Protein AF-A0A7X5VNA5-F1 (afdb_monomer_lite)

Radius of gyration: 14.15 Å; chains: 1; bounding box: 28×29×38 Å

pLDDT: mean 73.24, std 12.31, range [46.88, 96.81]

Sequence (60 aa):
ATADGEYTFQLDDNGERVALIDNLMAVQDEVFFDDAGQWPVTPDGLGPSLEVIVPTLDNS

Structure (mmCIF, N/CA/C/O backbone):
data_AF-A0A7X5VNA5-F1
#
_entry.id   AF-A0A7X5VNA5-F1
#
loop_
_atom_site.group_PDB
_atom_site.id
_atom_site.type_symbol
_atom_site.label_atom_id
_atom_site.label_alt_id
_atom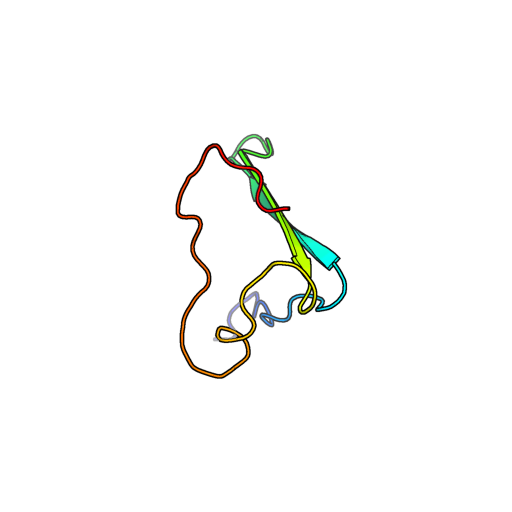_site.label_comp_id
_atom_site.label_asym_id
_atom_site.label_entity_id
_atom_site.label_seq_id
_atom_site.pdbx_PDB_ins_code
_atom_site.Cartn_x
_atom_site.Cartn_y
_atom_site.Cartn_z
_atom_site.occupancy
_atom_site.B_iso_or_equiv
_atom_site.auth_seq_id
_atom_site.auth_comp_id
_atom_site.auth_asym_id
_atom_site.auth_atom_id
_atom_site.pdbx_PDB_model_num
ATOM 1 N N . ALA A 1 1 ? -13.074 -17.484 -24.664 1.00 46.88 1 ALA A N 1
ATOM 2 C CA . ALA A 1 1 ? -11.908 -16.588 -24.652 1.00 46.88 1 ALA A CA 1
ATOM 3 C C . ALA A 1 1 ? -11.402 -16.586 -23.226 1.00 46.88 1 ALA A C 1
ATOM 5 O O . ALA A 1 1 ? -12.110 -16.101 -22.354 1.00 46.88 1 ALA A O 1
ATOM 6 N N . THR A 1 2 ? -10.299 -17.278 -22.972 1.00 48.12 2 THR A N 1
ATOM 7 C CA . THR A 1 2 ? -9.680 -17.328 -21.646 1.00 48.12 2 THR A CA 1
ATOM 8 C C . THR A 1 2 ? -8.877 -16.044 -21.513 1.00 48.12 2 THR A C 1
ATOM 10 O O . THR A 1 2 ? -8.118 -15.725 -22.424 1.00 48.12 2 THR A O 1
ATOM 13 N N . ALA A 1 3 ? -9.125 -15.255 -20.471 1.00 50.62 3 ALA A N 1
ATOM 14 C CA . ALA A 1 3 ? -8.311 -14.079 -20.210 1.00 50.62 3 ALA A CA 1
ATOM 15 C C . ALA A 1 3 ? -6.876 -14.554 -19.936 1.00 50.62 3 ALA A C 1
ATOM 17 O O . ALA A 1 3 ? -6.658 -15.363 -19.035 1.00 50.62 3 ALA A O 1
ATOM 18 N N . ASP A 1 4 ? -5.921 -14.109 -20.750 1.00 53.28 4 ASP A N 1
ATOM 19 C CA . ASP A 1 4 ? -4.497 -14.332 -20.514 1.00 53.28 4 ASP A CA 1
ATOM 20 C C . ASP A 1 4 ? -4.088 -13.524 -19.271 1.00 53.28 4 ASP A C 1
ATOM 22 O O . ASP A 1 4 ? -3.803 -12.332 -19.364 1.00 53.28 4 ASP A O 1
ATOM 26 N N . GLY A 1 5 ? -4.116 -14.166 -18.099 1.00 49.69 5 GLY A N 1
ATOM 27 C CA . GLY A 1 5 ? -3.678 -13.583 -16.828 1.00 49.69 5 GLY A CA 1
ATOM 28 C C . GLY A 1 5 ? -4.819 -13.286 -15.859 1.00 49.69 5 GLY A C 1
ATOM 29 O O . GLY A 1 5 ? -5.165 -12.131 -15.625 1.00 49.69 5 GLY A O 1
ATOM 30 N N . GLU A 1 6 ? -5.383 -14.325 -15.245 1.00 50.12 6 GLU A N 1
ATOM 31 C CA . GLU A 1 6 ? -6.104 -14.149 -13.985 1.00 50.12 6 GLU A CA 1
ATOM 32 C C . GLU A 1 6 ? -5.059 -13.874 -12.895 1.00 50.12 6 GLU A C 1
ATOM 34 O O . GLU A 1 6 ? -4.349 -14.772 -12.447 1.00 50.12 6 GLU A O 1
ATOM 39 N N . TYR A 1 7 ? -4.900 -12.603 -12.525 1.00 57.75 7 TYR A N 1
ATOM 40 C CA . TYR A 1 7 ? -4.197 -12.240 -11.301 1.00 57.75 7 TYR A CA 1
ATOM 41 C C . TYR A 1 7 ? -5.064 -12.747 -10.147 1.00 57.75 7 TYR A C 1
ATOM 43 O O . TYR A 1 7 ? -6.188 -12.282 -9.980 1.00 57.75 7 TYR A O 1
ATOM 51 N N . THR A 1 8 ? -4.603 -13.744 -9.393 1.00 64.94 8 THR A N 1
ATOM 52 C CA . THR A 1 8 ? -5.442 -14.452 -8.408 1.00 64.94 8 THR A CA 1
ATOM 53 C C . THR A 1 8 ? -5.735 -13.639 -7.141 1.00 64.94 8 THR A C 1
ATOM 55 O O . THR A 1 8 ? -6.418 -14.151 -6.260 1.00 64.94 8 THR A O 1
ATOM 58 N N . PHE A 1 9 ? -5.264 -12.382 -7.060 1.00 61.75 9 PHE A N 1
ATOM 59 C CA . PHE A 1 9 ? -5.598 -11.406 -6.008 1.00 61.75 9 PHE A CA 1
ATOM 60 C C . PHE A 1 9 ? -5.415 -11.931 -4.572 1.00 61.75 9 PHE A C 1
ATOM 62 O O . PHE A 1 9 ? -6.206 -11.615 -3.687 1.00 61.75 9 PHE A O 1
ATOM 69 N N . GLN A 1 10 ? -4.381 -12.732 -4.321 1.00 69.69 10 GLN A N 1
ATOM 70 C CA . GLN A 1 10 ? -3.998 -13.089 -2.956 1.00 69.69 10 GLN A CA 1
ATOM 71 C C . GLN A 1 10 ? -2.704 -12.364 -2.637 1.00 69.69 10 GLN A C 1
ATOM 73 O O . GLN A 1 10 ? -1.707 -12.588 -3.322 1.00 69.69 10 GLN A O 1
ATOM 78 N N . LEU A 1 11 ? -2.782 -11.460 -1.662 1.00 76.00 11 LEU A N 1
ATOM 79 C CA . LEU A 1 11 ? -1.609 -10.874 -1.036 1.00 76.00 11 LEU A CA 1
ATOM 80 C C . LEU A 1 11 ? -1.194 -11.770 0.133 1.00 76.00 11 LEU A C 1
ATOM 82 O O . LEU A 1 11 ? -2.076 -12.322 0.789 1.00 76.00 11 LEU A O 1
ATOM 86 N N . ASP A 1 12 ? 0.106 -11.927 0.370 1.00 77.62 12 ASP A N 1
ATOM 87 C CA . ASP A 1 12 ? 0.611 -12.619 1.561 1.00 77.62 12 ASP A CA 1
ATOM 88 C C . ASP A 1 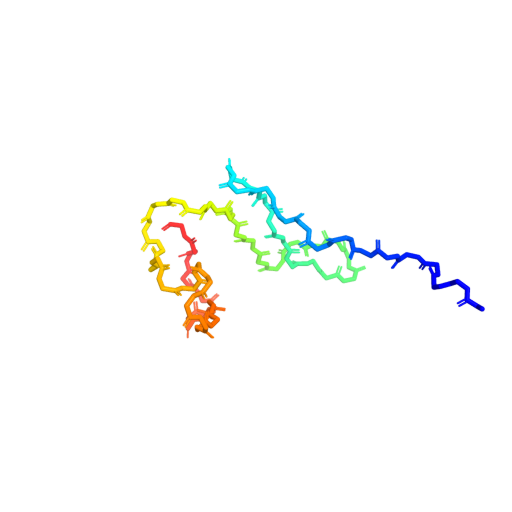12 ? 0.364 -11.755 2.800 1.00 77.62 12 ASP A C 1
ATOM 90 O O . ASP A 1 12 ? 0.865 -10.638 2.931 1.00 77.62 12 ASP A O 1
ATOM 94 N N . ASP A 1 13 ? -0.420 -12.322 3.704 1.00 75.62 13 ASP A N 1
ATOM 95 C CA . ASP A 1 13 ? -0.851 -11.795 4.987 1.00 75.62 13 ASP A CA 1
ATOM 96 C C . ASP A 1 13 ? 0.317 -11.582 5.977 1.00 75.62 13 ASP A C 1
ATOM 98 O O . ASP A 1 13 ? 0.147 -10.877 6.964 1.00 75.62 13 ASP A O 1
ATOM 102 N N . ASN A 1 14 ? 1.525 -12.097 5.696 1.00 79.12 14 ASN A N 1
ATOM 103 C CA . ASN A 1 14 ? 2.698 -12.022 6.583 1.00 79.12 14 ASN A CA 1
ATOM 104 C C . ASN A 1 14 ? 3.828 -11.084 6.099 1.00 79.12 14 ASN A C 1
ATOM 106 O O . ASN A 1 14 ? 5.008 -11.363 6.354 1.00 79.12 14 ASN A O 1
ATOM 110 N N . GLY A 1 15 ? 3.516 -9.987 5.401 1.00 78.75 15 GLY A N 1
ATOM 111 C CA . GLY A 1 15 ? 4.506 -8.947 5.077 1.00 78.75 15 GLY A CA 1
ATOM 112 C C . GLY A 1 15 ? 4.861 -8.803 3.593 1.00 78.75 15 GLY A C 1
ATOM 113 O O . GLY A 1 15 ? 6.015 -8.490 3.275 1.00 78.75 15 GLY A O 1
ATOM 114 N N . GLU A 1 16 ? 3.927 -9.034 2.664 1.00 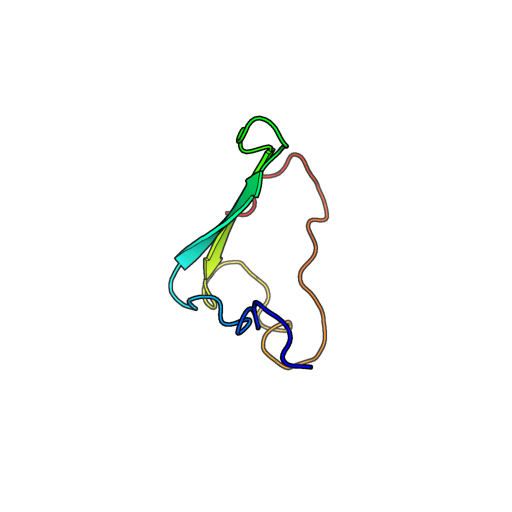86.00 16 GLU A N 1
ATOM 115 C CA . GLU A 1 16 ? 4.198 -8.857 1.232 1.00 86.00 16 GLU A CA 1
ATOM 116 C C . GLU A 1 16 ? 4.561 -7.411 0.886 1.00 86.00 16 GLU A C 1
ATOM 118 O O . GLU A 1 16 ? 3.878 -6.461 1.261 1.00 86.00 16 GLU A O 1
ATOM 123 N N . ARG A 1 17 ? 5.599 -7.225 0.066 1.00 87.00 17 ARG A N 1
ATOM 124 C CA . ARG A 1 17 ? 5.907 -5.908 -0.491 1.00 87.00 17 ARG A CA 1
ATOM 125 C C . ARG A 1 17 ? 5.045 -5.617 -1.719 1.00 87.00 17 ARG A C 1
ATOM 127 O O . ARG A 1 17 ? 5.304 -6.145 -2.801 1.00 87.00 17 ARG A O 1
ATOM 134 N N . VAL A 1 18 ? 4.124 -4.670 -1.588 1.00 85.12 18 VAL A N 1
ATOM 135 C CA . VAL A 1 18 ? 3.342 -4.105 -2.694 1.00 85.12 18 VAL A CA 1
ATOM 136 C C . VAL A 1 18 ? 3.979 -2.783 -3.118 1.00 85.12 18 VAL A C 1
ATOM 138 O O . VAL A 1 18 ? 4.180 -1.902 -2.290 1.00 85.12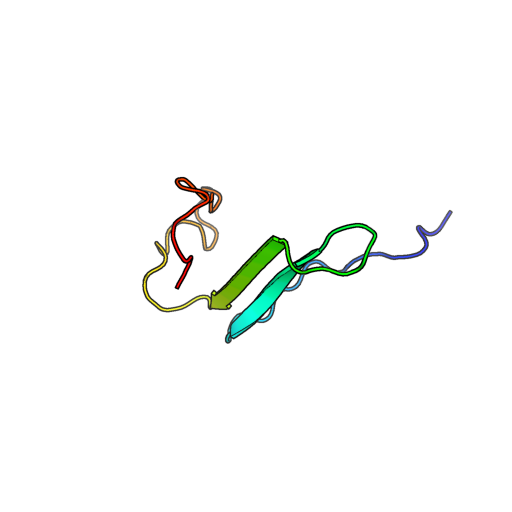 18 VAL A O 1
ATOM 141 N N . ALA A 1 19 ? 4.316 -2.622 -4.401 1.00 87.62 19 ALA A N 1
ATOM 142 C CA . ALA A 1 19 ? 4.988 -1.415 -4.890 1.00 87.62 19 ALA A CA 1
ATOM 143 C C . ALA A 1 19 ? 4.347 -0.840 -6.151 1.00 87.62 19 ALA A C 1
ATOM 145 O O . ALA A 1 19 ? 4.045 -1.562 -7.104 1.00 87.62 19 ALA A O 1
ATOM 146 N N . LEU A 1 20 ? 4.223 0.485 -6.175 1.00 85.56 20 LEU A N 1
ATOM 147 C CA . LEU A 1 20 ? 3.872 1.253 -7.357 1.00 85.56 20 LEU A CA 1
ATOM 148 C C . LEU A 1 20 ? 5.153 1.608 -8.113 1.00 85.56 20 LEU A C 1
ATOM 150 O O . LEU A 1 20 ? 6.020 2.313 -7.596 1.00 85.56 20 LEU A O 1
ATOM 154 N N . ILE A 1 21 ? 5.262 1.129 -9.350 1.00 92.94 21 ILE A N 1
ATOM 155 C CA . ILE A 1 21 ? 6.412 1.387 -10.220 1.00 92.94 21 ILE A CA 1
ATOM 156 C C . ILE A 1 21 ? 6.006 2.204 -11.446 1.00 92.94 21 ILE A C 1
ATOM 158 O O . ILE A 1 21 ? 4.905 2.042 -11.977 1.00 92.94 21 ILE A O 1
ATOM 162 N N . ASP A 1 22 ? 6.896 3.081 -11.906 1.00 90.44 22 ASP A N 1
ATOM 163 C CA . ASP A 1 22 ? 6.709 3.811 -13.162 1.00 90.44 22 ASP A CA 1
ATOM 164 C C . ASP A 1 22 ? 7.153 2.992 -14.392 1.00 90.44 22 ASP A C 1
ATOM 166 O O . ASP A 1 22 ? 7.616 1.852 -14.300 1.00 90.44 22 ASP A O 1
ATOM 170 N N . ASN A 1 23 ? 7.022 3.579 -15.585 1.00 95.06 23 ASN A N 1
ATOM 171 C CA . ASN A 1 23 ? 7.411 2.930 -16.841 1.00 95.06 23 ASN A CA 1
ATOM 172 C C . ASN A 1 23 ? 8.934 2.763 -17.025 1.00 95.06 23 ASN A C 1
ATOM 174 O O . ASN A 1 23 ? 9.355 2.089 -17.966 1.00 95.06 23 ASN A O 1
ATOM 178 N N . LEU A 1 24 ? 9.746 3.362 -16.152 1.00 96.81 24 LEU A N 1
ATOM 179 C CA . LEU A 1 24 ? 11.196 3.198 -16.077 1.00 96.81 24 LEU A CA 1
ATOM 180 C C . LEU A 1 24 ? 11.598 2.179 -14.998 1.00 96.81 24 LEU A C 1
ATOM 182 O O . LEU A 1 24 ? 12.791 1.994 -14.760 1.00 96.81 24 LEU A O 1
ATOM 186 N N . MET A 1 25 ? 10.626 1.495 -14.382 1.00 92.94 25 MET A N 1
ATOM 187 C CA . MET A 1 25 ? 10.805 0.576 -13.252 1.00 92.94 25 MET A CA 1
ATOM 188 C C . MET A 1 25 ? 11.326 1.250 -11.972 1.00 92.94 25 MET A C 1
ATOM 190 O O . MET A 1 25 ? 11.887 0.574 -11.109 1.00 92.94 25 MET A O 1
ATOM 194 N N . ALA A 1 26 ? 11.144 2.565 -11.818 1.00 93.56 26 ALA A N 1
ATOM 195 C CA . ALA A 1 26 ? 11.439 3.241 -10.560 1.00 93.56 26 ALA A CA 1
ATOM 196 C C . ALA A 1 26 ? 10.270 3.076 -9.580 1.00 93.56 26 ALA A C 1
ATOM 198 O O . ALA A 1 26 ? 9.108 3.245 -9.957 1.00 93.56 26 ALA A O 1
ATOM 199 N N . VAL A 1 27 ? 10.587 2.763 -8.320 1.00 91.06 27 VAL A N 1
ATOM 200 C CA . VAL A 1 27 ? 9.608 2.685 -7.226 1.00 91.06 27 VAL A CA 1
ATOM 201 C C . VAL A 1 27 ? 9.176 4.099 -6.866 1.00 91.06 27 VAL A C 1
ATOM 203 O O . VAL A 1 27 ? 10.002 4.919 -6.470 1.00 91.06 27 VAL A O 1
ATOM 206 N N . GLN A 1 28 ? 7.890 4.373 -7.039 1.00 88.31 28 GLN A N 1
ATOM 207 C CA . GLN A 1 28 ? 7.269 5.639 -6.661 1.00 88.31 28 GLN A CA 1
ATOM 208 C C . GLN A 1 28 ? 6.745 5.583 -5.227 1.00 88.31 28 GLN A C 1
ATOM 210 O O . GLN A 1 28 ? 6.821 6.580 -4.517 1.00 88.31 28 GLN A O 1
ATOM 215 N N . ASP A 1 29 ? 6.242 4.417 -4.818 1.00 84.38 29 ASP A N 1
ATOM 216 C CA . ASP A 1 29 ? 5.737 4.148 -3.474 1.00 84.38 29 ASP A CA 1
ATOM 217 C C . ASP A 1 29 ? 5.756 2.634 -3.200 1.00 84.38 29 ASP A C 1
ATOM 219 O O . ASP A 1 29 ? 5.679 1.829 -4.138 1.00 84.38 29 ASP A O 1
ATOM 223 N N . GLU A 1 30 ? 5.862 2.235 -1.938 1.00 86.06 30 GLU A N 1
ATOM 224 C CA . GLU A 1 30 ? 5.804 0.836 -1.511 1.00 86.06 30 GLU A CA 1
ATOM 225 C C . GLU A 1 30 ? 5.169 0.700 -0.132 1.00 86.06 30 GLU A C 1
ATOM 227 O O . GLU A 1 30 ? 5.349 1.571 0.707 1.00 86.06 30 GLU A O 1
ATOM 232 N N . VAL A 1 31 ? 4.455 -0.401 0.098 1.00 81.69 31 VAL A N 1
ATOM 233 C CA . VAL A 1 31 ? 3.927 -0.812 1.402 1.00 81.69 31 VAL A CA 1
ATOM 234 C C . VAL A 1 31 ? 4.328 -2.254 1.676 1.00 81.69 31 VAL A C 1
ATOM 236 O O . VAL A 1 31 ? 4.286 -3.097 0.776 1.00 81.69 31 VAL A O 1
ATOM 239 N N . PHE A 1 32 ? 4.707 -2.545 2.917 1.00 81.31 32 PHE A N 1
ATOM 240 C CA . PHE A 1 32 ? 4.788 -3.915 3.416 1.00 81.31 32 PHE A CA 1
ATOM 241 C C . PHE A 1 32 ? 3.431 -4.264 4.027 1.00 81.31 32 PHE A C 1
ATOM 243 O O . PHE A 1 32 ? 3.087 -3.794 5.108 1.00 81.31 32 PHE A O 1
ATOM 250 N N . PHE A 1 33 ? 2.628 -5.011 3.274 1.00 77.56 33 PHE A N 1
ATOM 251 C CA . PHE A 1 33 ? 1.295 -5.436 3.668 1.00 77.56 33 PHE A CA 1
ATOM 252 C C . PHE A 1 33 ? 1.386 -6.570 4.692 1.00 77.56 33 PHE A C 1
ATOM 254 O O . PHE A 1 33 ? 1.954 -7.618 4.403 1.00 77.56 33 PHE A O 1
ATOM 261 N N . ASP A 1 34 ? 0.816 -6.348 5.871 1.00 77.00 34 ASP A N 1
ATOM 262 C CA . ASP A 1 34 ? 0.684 -7.321 6.956 1.00 77.00 34 ASP A CA 1
ATOM 263 C C . ASP A 1 34 ? -0.754 -7.216 7.487 1.00 77.00 34 ASP A C 1
ATOM 265 O O . ASP A 1 34 ? -1.305 -6.110 7.579 1.00 77.00 34 ASP A O 1
ATOM 269 N N . ASP A 1 35 ? -1.384 -8.353 7.780 1.00 74.25 35 ASP A N 1
ATOM 270 C CA . ASP A 1 35 ? -2.735 -8.396 8.349 1.00 74.25 35 ASP A CA 1
ATOM 271 C C . ASP A 1 35 ? -2.756 -8.124 9.870 1.00 74.25 35 ASP A C 1
ATOM 273 O O . ASP A 1 35 ? -3.820 -7.956 10.478 1.00 74.25 35 ASP A O 1
ATOM 277 N N . ALA A 1 36 ? -1.574 -7.980 10.474 1.00 70.44 36 ALA A N 1
ATOM 278 C CA . ALA A 1 36 ? -1.339 -7.572 11.845 1.00 70.44 36 ALA A CA 1
ATOM 279 C C . ALA A 1 36 ? -0.625 -6.203 11.941 1.00 70.44 36 ALA A C 1
ATOM 281 O O . ALA A 1 36 ? -0.010 -5.687 11.012 1.00 70.44 36 ALA A O 1
ATOM 282 N N . GLY A 1 37 ? -0.684 -5.577 13.124 1.00 72.75 37 GLY A N 1
ATOM 283 C CA . GLY A 1 37 ? 0.087 -4.364 13.427 1.00 72.75 37 GLY A CA 1
ATOM 284 C C . GLY A 1 37 ? -0.742 -3.082 13.536 1.00 72.75 37 GLY A C 1
ATOM 285 O O . GLY A 1 37 ? -1.783 -3.064 14.190 1.00 72.75 37 GLY A O 1
ATOM 286 N N . GLN A 1 38 ? -0.211 -1.973 13.008 1.00 68.06 38 GLN A N 1
ATOM 287 C CA . GLN A 1 38 ? -0.743 -0.616 13.235 1.00 68.06 38 GLN A CA 1
ATOM 288 C C . GLN A 1 38 ? -1.999 -0.306 12.412 1.00 68.06 38 GLN A C 1
ATOM 290 O O . GLN A 1 38 ? -2.725 0.650 12.705 1.00 68.06 38 GLN A O 1
ATOM 295 N N . TRP A 1 39 ? -2.237 -1.096 11.368 1.00 74.00 39 TRP A N 1
ATOM 296 C CA . TRP A 1 39 ? -3.371 -0.932 10.479 1.00 74.00 39 TRP A CA 1
ATOM 297 C C . TRP A 1 39 ? -4.682 -1.216 11.227 1.00 74.00 39 TRP A C 1
ATOM 299 O O . TRP A 1 39 ? -4.753 -2.130 12.053 1.00 74.00 39 TRP A O 1
ATOM 309 N N . PRO A 1 40 ? -5.751 -0.440 10.978 1.00 72.38 40 PRO A N 1
ATOM 310 C CA . PRO A 1 40 ? -7.065 -0.767 11.509 1.00 72.38 40 PRO A CA 1
ATOM 311 C C . PRO A 1 40 ? -7.477 -2.169 11.055 1.00 72.38 40 PRO A C 1
ATOM 313 O O . PRO A 1 40 ? -7.318 -2.491 9.888 1.00 72.38 40 PRO A O 1
ATOM 316 N N . VAL A 1 41 ? -8.074 -2.964 11.943 1.00 74.44 41 VAL A N 1
ATOM 317 C CA . VAL A 1 41 ? -8.556 -4.326 11.626 1.00 74.44 41 VAL A CA 1
ATOM 318 C C . VAL A 1 41 ? -9.877 -4.338 10.854 1.00 74.44 41 VAL A C 1
ATOM 320 O O . VAL A 1 41 ? -10.290 -5.349 10.311 1.00 74.44 41 VAL A O 1
ATOM 323 N N . THR A 1 42 ? -10.595 -3.215 10.806 1.00 72.56 42 THR A N 1
ATOM 324 C CA . THR A 1 42 ? -11.903 -3.146 10.140 1.00 72.56 42 THR A CA 1
ATOM 325 C C . THR A 1 42 ? -11.900 -3.460 8.635 1.00 72.56 42 THR A C 1
ATOM 327 O O . THR A 1 42 ? -12.906 -3.988 8.171 1.00 72.56 42 THR A O 1
ATOM 330 N N . PRO A 1 43 ? -10.851 -3.173 7.843 1.00 69.75 43 PRO A N 1
ATOM 331 C CA . PRO A 1 43 ? -10.767 -3.579 6.440 1.00 69.75 43 PRO A CA 1
ATOM 332 C C . PRO A 1 43 ? -10.671 -5.097 6.229 1.00 69.75 43 PRO A C 1
ATOM 334 O O . PRO A 1 43 ? -10.914 -5.553 5.114 1.00 69.75 43 PRO A O 1
ATOM 337 N N . ASP A 1 44 ? -10.392 -5.881 7.278 1.00 70.25 44 ASP A N 1
ATOM 338 C CA . ASP A 1 44 ? -10.388 -7.347 7.238 1.00 70.25 44 ASP A CA 1
ATOM 339 C C . ASP A 1 44 ? -11.826 -7.902 7.227 1.00 70.25 44 ASP A C 1
ATOM 341 O O . ASP A 1 44 ? -12.408 -8.317 8.230 1.00 70.25 44 ASP A O 1
AT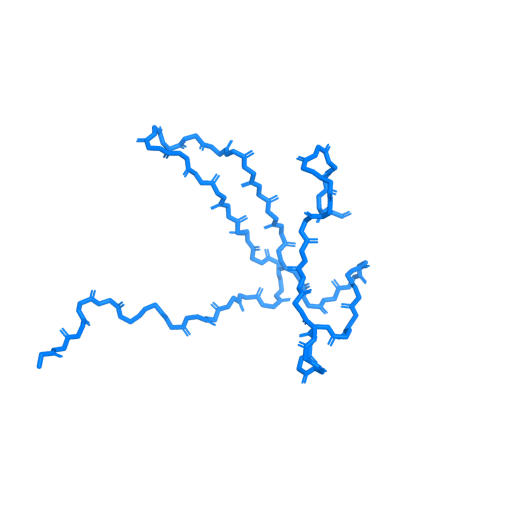OM 345 N N . GLY A 1 45 ? -12.478 -7.800 6.069 1.00 68.12 45 GLY A N 1
ATOM 346 C CA . GLY A 1 45 ? -13.779 -8.423 5.816 1.00 68.12 45 GLY A CA 1
ATOM 347 C C . GLY A 1 45 ? -15.009 -7.674 6.346 1.00 68.12 45 GLY A C 1
ATOM 348 O O . GLY A 1 45 ? -16.128 -8.108 6.068 1.00 68.12 45 GLY A O 1
ATOM 349 N N . LEU A 1 46 ? -14.858 -6.535 7.042 1.00 70.88 46 LEU A N 1
ATOM 350 C CA . LEU A 1 46 ? -15.999 -5.737 7.540 1.00 70.88 46 LEU A CA 1
ATOM 351 C C . LEU A 1 46 ? -16.421 -4.580 6.613 1.00 70.88 46 LEU A C 1
ATOM 353 O O . LEU A 1 46 ? -17.343 -3.833 6.947 1.00 70.88 46 LEU A O 1
ATOM 357 N N . GLY A 1 47 ? -15.802 -4.448 5.435 1.00 64.19 47 GLY A N 1
ATOM 358 C CA . GLY A 1 47 ? -16.282 -3.592 4.342 1.00 64.19 47 GLY A CA 1
ATOM 359 C C . GLY A 1 47 ? -15.559 -2.266 4.028 1.00 64.19 47 GLY A C 1
ATOM 360 O O . GLY A 1 47 ? -15.753 -1.796 2.907 1.00 64.19 47 GLY A O 1
ATOM 361 N N . PRO A 1 48 ? -14.754 -1.625 4.901 1.00 67.88 48 PRO A N 1
ATOM 362 C CA . PRO A 1 48 ? -13.977 -0.449 4.507 1.00 67.88 48 PR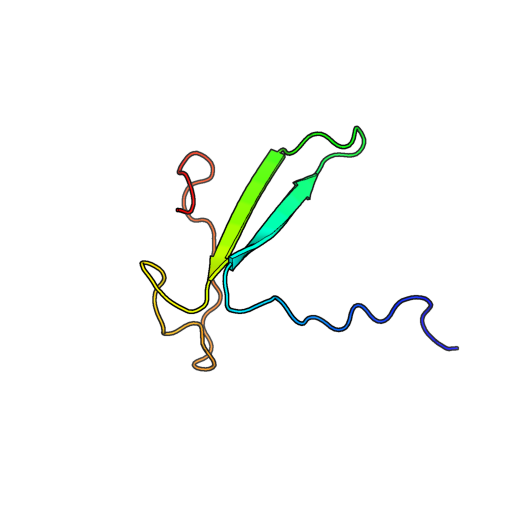O A CA 1
ATOM 363 C C . PRO A 1 48 ? -12.706 -0.835 3.734 1.00 67.88 48 PRO A C 1
ATOM 365 O O . PRO A 1 48 ? -12.104 -1.869 3.999 1.00 67.88 48 PRO A O 1
ATOM 368 N N . SER A 1 49 ? -12.273 0.011 2.798 1.00 67.75 49 SER A N 1
ATOM 369 C CA . SER A 1 49 ? -10.972 -0.106 2.125 1.00 67.75 49 SER A CA 1
ATOM 370 C C . SER A 1 49 ? -9.879 0.643 2.892 1.00 67.75 49 SER A C 1
ATOM 372 O O . SER A 1 49 ? -10.160 1.665 3.518 1.00 67.75 49 SER A O 1
ATOM 374 N N . LEU A 1 50 ? -8.630 0.179 2.797 1.00 70.62 50 LEU A N 1
ATOM 375 C CA . LEU A 1 50 ? -7.459 0.969 3.188 1.00 70.62 50 LEU A CA 1
ATOM 376 C C . LEU A 1 50 ? -7.149 2.014 2.110 1.00 70.62 50 LEU A C 1
ATOM 378 O O . LEU A 1 50 ? -7.151 1.700 0.920 1.00 70.62 50 LEU A O 1
ATOM 382 N N . GLU A 1 51 ? -6.874 3.248 2.528 1.00 66.81 51 GLU A N 1
ATOM 383 C CA . GLU A 1 51 ? -6.465 4.337 1.639 1.00 66.81 51 GLU A CA 1
ATOM 384 C C . GLU A 1 51 ? -5.253 5.084 2.205 1.00 66.81 51 GLU A C 1
ATOM 386 O O . GLU A 1 51 ? -5.146 5.313 3.412 1.00 66.81 51 GLU A O 1
ATOM 391 N N . VAL A 1 52 ? -4.339 5.491 1.321 1.00 65.25 52 VAL A N 1
ATOM 392 C CA . VAL A 1 52 ? -3.242 6.397 1.676 1.00 65.25 52 VAL A CA 1
ATOM 393 C C . VAL A 1 52 ? -3.818 7.806 1.787 1.00 65.25 52 VAL A C 1
ATOM 395 O O . VAL A 1 52 ? -4.118 8.451 0.784 1.00 65.25 52 VAL A O 1
ATOM 398 N N . ILE A 1 53 ? -3.980 8.291 3.018 1.00 67.88 53 ILE A N 1
ATOM 399 C CA . ILE A 1 53 ? -4.549 9.624 3.284 1.00 67.88 53 ILE A CA 1
ATOM 400 C C . ILE A 1 53 ? -3.511 10.730 3.020 1.00 67.88 53 ILE A C 1
ATOM 402 O O . ILE A 1 53 ? -3.866 11.840 2.619 1.00 67.88 53 ILE A O 1
ATOM 406 N N . VAL A 1 54 ? -2.219 10.442 3.228 1.00 72.00 54 VAL A N 1
ATOM 407 C CA . VAL A 1 54 ? -1.124 11.409 3.061 1.00 72.00 54 VAL A CA 1
ATOM 408 C C . VAL A 1 54 ? 0.011 10.784 2.238 1.00 72.00 54 VAL A C 1
ATOM 410 O O . VAL A 1 54 ? 0.729 9.943 2.766 1.00 72.00 54 VAL A O 1
ATOM 413 N N . PRO A 1 55 ? 0.241 11.227 0.985 1.00 66.44 55 PRO A N 1
ATOM 414 C CA . PRO A 1 55 ? 1.206 10.601 0.067 1.00 66.44 55 PRO A CA 1
ATOM 415 C C . PRO A 1 55 ? 2.677 10.703 0.484 1.00 66.44 55 PRO A C 1
ATOM 417 O O . PRO A 1 55 ? 3.540 10.103 -0.139 1.00 66.44 55 PRO A O 1
ATOM 420 N N . THR A 1 56 ? 2.989 11.553 1.462 1.00 73.81 56 THR A N 1
ATOM 421 C CA . THR A 1 56 ? 4.364 11.797 1.925 1.00 73.81 56 THR A CA 1
ATOM 422 C C . THR A 1 56 ? 4.686 11.082 3.232 1.00 73.81 56 THR A C 1
ATOM 424 O O . THR A 1 56 ? 5.790 11.246 3.746 1.00 73.81 56 THR A O 1
ATOM 427 N N . LEU A 1 57 ? 3.705 10.410 3.835 1.00 67.81 57 LEU A N 1
ATOM 428 C CA . LEU A 1 57 ? 3.899 9.630 5.049 1.00 67.81 57 LEU A CA 1
ATOM 429 C C . LEU A 1 57 ? 4.253 8.202 4.656 1.00 67.81 57 LEU A C 1
ATOM 431 O O . LEU A 1 57 ? 3.641 7.639 3.754 1.00 67.81 57 LEU A O 1
ATOM 435 N N . ASP A 1 58 ? 5.240 7.654 5.356 1.00 65.12 58 ASP A N 1
ATOM 436 C CA . ASP A 1 58 ? 5.560 6.238 5.268 1.00 65.12 58 ASP A CA 1
ATOM 437 C C . ASP A 1 58 ? 4.382 5.421 5.815 1.00 65.12 58 ASP A C 1
ATOM 439 O O . ASP A 1 58 ? 3.762 5.799 6.814 1.00 65.12 58 ASP A O 1
ATOM 443 N N . ASN A 1 59 ? 4.049 4.336 5.131 1.00 60.16 59 ASN A N 1
ATOM 444 C CA . ASN A 1 59 ? 2.905 3.475 5.420 1.00 60.16 59 ASN A CA 1
ATOM 445 C C . ASN A 1 59 ? 3.307 2.299 6.334 1.00 60.16 59 ASN A C 1
ATOM 447 O O . ASN A 1 59 ? 2.810 1.187 6.162 1.00 60.16 59 ASN A O 1
ATOM 451 N N . SER A 1 60 ? 4.206 2.550 7.297 1.00 60.56 60 SER A N 1
ATOM 452 C CA . SER A 1 60 ? 4.853 1.539 8.149 1.00 60.56 60 SER A CA 1
ATOM 453 C C . SER A 1 60 ? 4.459 1.570 9.628 1.00 60.56 60 SER A C 1
ATOM 455 O O . SER A 1 60 ? 4.254 2.657 10.220 1.00 60.56 60 SER A O 1
#

Secondary structure (DSSP, 8-state):
---S--------TEEEEEEEE-TT--EEEEEEEESSSSS-STTTTSSPPP--S-TTS---

Foldseek 3Di:
DDPPDDPVPDDDQCFGKDFDADPVRDTPAIDRHHCDDDDDNCCVPVDDDDDDPDSPDHPD